Protein AF-A0A178LYP7-F1 (afdb_monomer)

Foldseek 3Di:
DPPDDDDVLVVLLVVQLVLLLVLLVVLVVVQVVCCVPHPHDDPVLVCLSNVLSVVSNVLSVVGRDPCSLVVVLVSLVSQLVSCVVPVVSNVSSVVSNVVSVVSVVVVVVVVVCVVVQNDPVSDDPPD

Nearest PDB structures (foldseek):
  1avo-assembly1_B  TM=3.289E-01  e=2.157E+00  Homo sapiens
  6ye4-assembly1_C  TM=4.365E-01  e=7.914E+00  Serratia marcescens

pLDDT: mean 84.61, std 11.68, range [46.81, 96.56]

Structure (mmCIF, N/CA/C/O backbone):
data_AF-A0A178LYP7-F1
#
_entry.id   AF-A0A178LYP7-F1
#
loop_
_atom_site.group_PDB
_atom_site.id
_atom_site.type_symbol
_atom_site.label_atom_id
_atom_site.label_alt_id
_atom_site.label_comp_id
_atom_site.label_asym_id
_atom_site.label_entity_id
_atom_site.label_seq_id
_atom_site.pdbx_PDB_ins_code
_atom_site.Cartn_x
_atom_site.Cartn_y
_atom_site.Cartn_z
_atom_site.occupancy
_atom_site.B_iso_or_equiv
_atom_site.auth_seq_id
_atom_site.auth_comp_id
_atom_site.auth_asym_id
_atom_site.auth_atom_id
_atom_site.pdbx_PDB_model_num
ATOM 1 N N . MET A 1 1 ? -4.696 3.931 39.347 1.00 49.53 1 MET A N 1
ATOM 2 C CA . MET A 1 1 ? -4.538 4.202 37.902 1.00 49.53 1 MET A CA 1
ATOM 3 C C . MET A 1 1 ? -5.406 3.196 37.166 1.00 49.53 1 MET A C 1
ATOM 5 O O . MET A 1 1 ? -5.053 2.029 37.145 1.00 49.53 1 MET A O 1
ATOM 9 N N . THR A 1 2 ? -6.580 3.587 36.671 1.00 48.34 2 THR A N 1
ATOM 10 C CA . THR A 1 2 ? -7.445 2.681 35.897 1.00 48.34 2 THR A CA 1
ATOM 11 C C . THR A 1 2 ? -6.812 2.486 34.522 1.00 48.34 2 THR A C 1
ATOM 13 O O . THR A 1 2 ? -6.848 3.393 33.689 1.00 48.34 2 THR A O 1
ATOM 16 N N . THR A 1 3 ? -6.157 1.352 34.287 1.00 56.50 3 THR A N 1
ATOM 17 C CA . THR A 1 3 ? -5.575 1.026 32.981 1.00 56.50 3 THR A CA 1
ATOM 18 C C . THR A 1 3 ? -6.706 0.753 31.997 1.00 56.50 3 THR A C 1
ATOM 20 O O . THR A 1 3 ? -7.234 -0.353 31.930 1.00 56.50 3 THR A O 1
ATOM 23 N N . GLN A 1 4 ? -7.122 1.787 31.265 1.00 60.41 4 GLN A N 1
ATOM 24 C CA . GLN A 1 4 ? -8.082 1.677 30.172 1.00 60.41 4 GLN A CA 1
ATOM 25 C C . GLN A 1 4 ? -7.583 0.621 29.176 1.00 60.41 4 GLN A C 1
ATOM 27 O O . GLN A 1 4 ? -6.458 0.722 28.681 1.00 60.41 4 GLN A O 1
ATOM 32 N N . ALA A 1 5 ? -8.400 -0.401 28.907 1.00 66.75 5 ALA A N 1
ATOM 33 C CA . ALA A 1 5 ? -8.054 -1.457 27.961 1.00 66.75 5 AL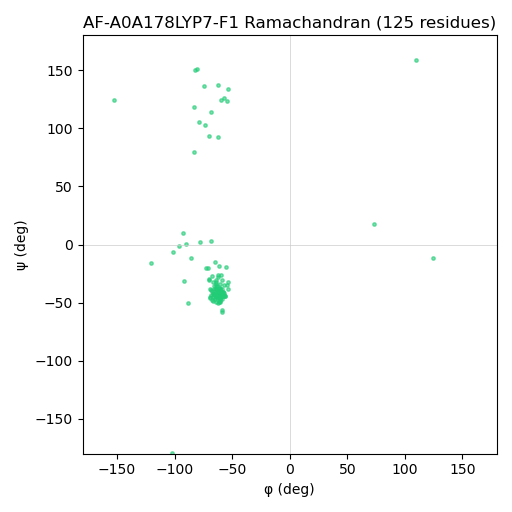A A CA 1
ATOM 34 C C . ALA A 1 5 ? -7.655 -0.840 26.598 1.00 66.75 5 ALA A C 1
ATOM 36 O O . ALA A 1 5 ? -8.350 0.067 26.124 1.00 66.75 5 ALA A O 1
ATOM 37 N N . PRO A 1 6 ? -6.549 -1.282 25.962 1.00 67.75 6 PRO A N 1
ATOM 38 C CA . PRO A 1 6 ? -6.109 -0.734 24.681 1.00 67.75 6 PRO A CA 1
ATOM 39 C C . PRO A 1 6 ? -7.203 -0.848 23.614 1.00 67.75 6 PRO A C 1
ATOM 41 O O . PRO A 1 6 ? -7.697 -1.943 23.354 1.00 67.75 6 PRO A O 1
ATOM 44 N N . ASP A 1 7 ? -7.562 0.269 22.973 1.00 79.69 7 ASP A N 1
ATOM 45 C CA . ASP A 1 7 ? -8.536 0.284 21.877 1.00 79.69 7 ASP A CA 1
ATOM 46 C C . ASP A 1 7 ? -7.962 -0.435 20.634 1.00 79.69 7 ASP A C 1
ATOM 48 O O . ASP A 1 7 ? -7.019 0.077 20.010 1.00 79.69 7 ASP A O 1
ATOM 52 N N . PRO A 1 8 ? -8.528 -1.588 20.220 1.00 78.31 8 PRO A N 1
ATOM 53 C CA . PRO A 1 8 ? -8.043 -2.346 19.070 1.00 78.31 8 PRO A CA 1
ATOM 54 C C . PRO A 1 8 ? -8.060 -1.537 17.769 1.00 78.31 8 PRO A C 1
ATOM 56 O O . PRO A 1 8 ? -7.215 -1.741 16.895 1.00 78.31 8 PRO A O 1
ATOM 59 N N . TRP A 1 9 ? -8.997 -0.597 17.627 1.00 82.50 9 TRP A N 1
ATOM 60 C CA . TRP A 1 9 ? -9.179 0.177 16.400 1.00 82.50 9 TRP A CA 1
ATOM 61 C C . TRP A 1 9 ? -8.039 1.170 16.159 1.00 82.50 9 TRP A C 1
ATOM 63 O O . TRP A 1 9 ? -7.658 1.414 15.008 1.00 82.50 9 TRP A O 1
ATOM 73 N N . LYS A 1 10 ? -7.417 1.671 17.233 1.00 83.88 10 LYS A N 1
ATOM 74 C CA . LYS A 1 10 ? -6.208 2.498 17.154 1.00 83.88 10 LYS A CA 1
ATOM 75 C C . LYS A 1 10 ? -5.016 1.697 16.625 1.00 83.88 10 LYS A C 1
ATOM 77 O O . LYS A 1 10 ? -4.289 2.202 15.768 1.00 83.88 10 LYS A O 1
ATOM 82 N N . SER A 1 11 ? -4.860 0.449 17.071 1.00 85.12 11 SER A N 1
ATOM 83 C CA . SER A 1 11 ? -3.829 -0.468 16.566 1.00 85.12 11 SER A CA 1
ATOM 84 C C . SER A 1 11 ? -4.067 -0.839 15.102 1.00 85.12 11 SER A C 1
ATOM 86 O O . SER A 1 11 ? -3.137 -0.771 14.303 1.00 85.12 11 SER A O 1
ATOM 88 N N . PHE A 1 12 ? -5.314 -1.123 14.704 1.00 88.00 12 PHE A N 1
ATOM 89 C CA . PHE A 1 12 ? -5.663 -1.389 13.300 1.00 88.00 12 PHE A CA 1
ATOM 90 C C . PHE A 1 12 ? -5.300 -0.230 12.369 1.00 88.00 12 PHE A C 1
ATOM 92 O O . PHE A 1 12 ? -4.790 -0.458 11.274 1.00 88.00 12 PHE A O 1
ATOM 99 N N . ARG A 1 13 ? -5.524 1.017 12.798 1.00 89.38 13 ARG A N 1
ATOM 100 C CA . ARG A 1 13 ? -5.110 2.198 12.029 1.00 89.38 13 ARG A CA 1
ATOM 101 C C . ARG A 1 13 ? -3.596 2.238 11.820 1.00 89.38 13 ARG A C 1
ATOM 103 O O . ARG A 1 13 ? -3.154 2.522 10.710 1.00 89.38 13 ARG A O 1
ATOM 110 N N . GLY A 1 14 ? -2.824 1.937 12.866 1.00 90.19 14 GLY A N 1
ATOM 111 C CA . GLY A 1 14 ? -1.365 1.840 12.786 1.00 90.19 14 GLY A CA 1
ATOM 112 C C . GLY A 1 14 ? -0.907 0.759 11.808 1.00 90.19 14 GLY A C 1
ATOM 113 O O . GLY A 1 14 ? -0.059 1.031 10.966 1.00 90.19 14 GLY A O 1
ATOM 114 N N . VAL A 1 15 ? -1.524 -0.427 11.859 1.00 92.25 15 VAL A N 1
ATOM 115 C CA . VAL A 1 15 ? -1.232 -1.533 10.933 1.00 92.25 15 VAL A CA 1
ATOM 116 C C . VAL A 1 15 ? -1.511 -1.129 9.485 1.00 92.25 15 VAL A C 1
ATOM 118 O O . VAL A 1 15 ? -0.631 -1.279 8.650 1.00 92.25 15 VAL A O 1
ATOM 121 N N . MET A 1 16 ? -2.679 -0.548 9.185 1.00 93.50 16 MET A N 1
ATOM 122 C CA . MET A 1 16 ? -3.017 -0.121 7.817 1.00 93.50 16 MET A CA 1
ATOM 123 C C . MET A 1 16 ? -2.037 0.924 7.265 1.00 93.50 16 MET A C 1
ATOM 125 O O . MET A 1 16 ? -1.616 0.824 6.115 1.00 93.50 16 MET A O 1
ATOM 129 N N . ALA A 1 17 ? -1.655 1.915 8.078 1.00 93.44 17 ALA A N 1
ATOM 130 C CA . ALA A 1 17 ? -0.676 2.922 7.671 1.00 93.44 17 ALA A CA 1
ATOM 131 C C . ALA A 1 17 ? 0.718 2.307 7.474 1.00 93.44 17 ALA A C 1
ATOM 133 O O . ALA A 1 17 ? 1.376 2.590 6.477 1.00 93.44 17 ALA A O 1
ATOM 134 N N . GLY A 1 18 ? 1.141 1.425 8.385 1.00 94.31 18 GLY A N 1
ATOM 135 C CA . GLY A 1 18 ? 2.403 0.697 8.278 1.00 94.31 18 GLY A CA 1
ATOM 136 C C . GLY A 1 18 ? 2.476 -0.163 7.017 1.00 94.31 18 GLY A C 1
ATOM 137 O O . GLY A 1 18 ? 3.493 -0.134 6.329 1.00 94.31 18 GLY A O 1
ATOM 138 N N . THR A 1 19 ? 1.390 -0.859 6.664 1.00 95.50 19 THR A N 1
ATOM 139 C CA . THR A 1 19 ? 1.306 -1.643 5.425 1.00 95.50 19 THR A CA 1
ATOM 140 C C . THR A 1 19 ? 1.471 -0.764 4.188 1.00 95.50 19 THR A C 1
ATOM 142 O O . THR A 1 19 ? 2.270 -1.125 3.336 1.00 95.50 19 THR A O 1
ATOM 145 N N . LEU A 1 20 ? 0.816 0.403 4.105 1.00 94.44 20 LEU A N 1
ATO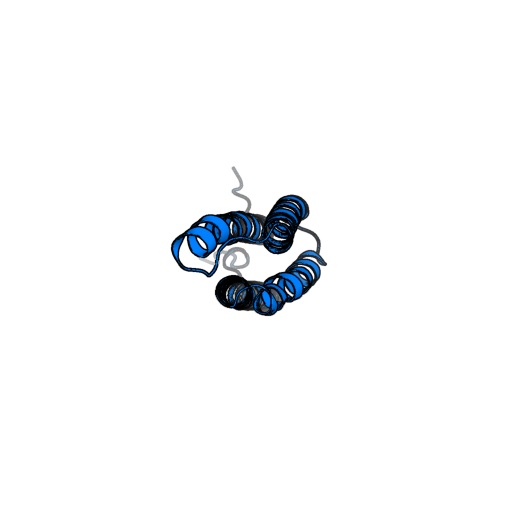M 146 C CA . LEU A 1 20 ? 0.976 1.314 2.958 1.00 94.44 20 LEU A CA 1
ATOM 147 C C . LEU A 1 20 ? 2.395 1.870 2.815 1.00 94.44 20 LEU A C 1
ATOM 149 O O . LEU A 1 20 ? 2.890 2.016 1.701 1.00 94.44 20 LEU A O 1
ATOM 153 N N . ILE A 1 21 ? 3.060 2.191 3.927 1.00 96.25 21 ILE A N 1
ATOM 154 C CA . ILE A 1 21 ? 4.445 2.674 3.885 1.00 96.25 21 ILE A CA 1
ATOM 155 C C . ILE A 1 21 ? 5.397 1.553 3.472 1.00 96.25 21 ILE A C 1
ATOM 157 O O . ILE A 1 21 ? 6.243 1.762 2.605 1.00 96.25 21 ILE A O 1
ATOM 161 N N . LEU A 1 22 ? 5.243 0.359 4.053 1.00 96.56 22 LEU A N 1
ATOM 162 C CA . LEU A 1 22 ? 6.007 -0.818 3.642 1.00 96.56 22 LEU A CA 1
ATOM 163 C C . LEU A 1 22 ? 5.807 -1.097 2.150 1.00 96.56 22 LEU A C 1
ATOM 165 O O . LEU A 1 22 ? 6.766 -1.349 1.430 1.00 96.56 22 LEU A O 1
ATOM 169 N N . GLU A 1 23 ? 4.568 -1.013 1.685 1.00 95.25 23 GLU A N 1
ATOM 170 C CA . GLU A 1 23 ? 4.211 -1.186 0.288 1.00 95.25 23 GLU A CA 1
ATOM 171 C C . GLU A 1 23 ? 4.880 -0.153 -0.615 1.00 95.25 23 GLU A C 1
ATOM 173 O O . GLU A 1 23 ? 5.503 -0.529 -1.604 1.00 95.25 23 GLU A O 1
ATOM 178 N N . ALA A 1 24 ? 4.847 1.128 -0.245 1.00 95.94 24 ALA A N 1
ATOM 179 C CA . ALA A 1 24 ? 5.541 2.180 -0.979 1.00 95.94 24 ALA A CA 1
ATOM 180 C C . ALA A 1 24 ? 7.048 1.901 -1.084 1.00 95.94 24 ALA A C 1
ATOM 182 O O . ALA A 1 24 ? 7.632 2.076 -2.154 1.00 95.94 24 ALA A O 1
ATOM 183 N N . ILE A 1 25 ? 7.672 1.412 -0.006 1.00 95.69 25 ILE A N 1
ATOM 184 C CA . ILE A 1 25 ? 9.083 1.007 -0.016 1.00 95.69 25 ILE A CA 1
ATOM 185 C C . ILE A 1 25 ? 9.297 -0.149 -0.997 1.00 95.69 25 ILE A C 1
ATOM 187 O O . ILE A 1 25 ? 10.170 -0.053 -1.854 1.00 95.69 25 ILE A O 1
ATOM 191 N N . VAL A 1 26 ? 8.500 -1.219 -0.923 1.00 95.06 26 VAL A N 1
ATOM 192 C CA . VAL A 1 26 ? 8.643 -2.382 -1.819 1.00 95.06 26 VAL A CA 1
ATOM 193 C C . VAL A 1 26 ? 8.423 -1.998 -3.286 1.00 95.06 26 VAL A C 1
ATOM 195 O O . VAL A 1 26 ? 9.165 -2.447 -4.158 1.00 95.06 26 VAL A O 1
ATOM 198 N N . VAL A 1 27 ? 7.454 -1.127 -3.566 1.00 93.12 27 VAL A N 1
ATOM 199 C CA . VAL A 1 27 ? 7.187 -0.596 -4.909 1.00 93.12 27 VAL A CA 1
ATOM 200 C C . VAL A 1 27 ? 8.372 0.225 -5.423 1.00 93.12 27 VAL A C 1
ATOM 202 O O . VAL A 1 27 ? 8.794 0.036 -6.561 1.00 93.12 27 VAL A O 1
ATOM 205 N N . LEU A 1 28 ? 8.973 1.084 -4.594 1.00 93.25 28 LEU A N 1
ATOM 206 C CA . LEU A 1 28 ? 10.179 1.832 -4.970 1.00 93.25 28 LEU A CA 1
ATOM 207 C C . LEU A 1 28 ? 11.391 0.917 -5.178 1.00 93.25 28 LEU A C 1
ATOM 209 O O . LEU A 1 28 ? 12.177 1.145 -6.098 1.00 93.25 28 LEU A O 1
ATOM 213 N N . LEU A 1 29 ? 11.518 -0.152 -4.387 1.00 92.56 29 LEU A N 1
ATOM 214 C CA . LEU A 1 29 ? 12.545 -1.180 -4.575 1.00 92.56 29 LEU A CA 1
ATOM 215 C C . LEU A 1 29 ? 12.371 -1.963 -5.887 1.00 92.56 29 LEU A C 1
ATOM 217 O O . LEU A 1 29 ? 13.327 -2.584 -6.347 1.00 92.56 29 LEU A O 1
ATOM 221 N N . ALA A 1 30 ? 11.214 -1.890 -6.552 1.00 87.56 30 ALA A N 1
ATOM 222 C CA . ALA A 1 30 ? 11.056 -2.450 -7.890 1.00 87.56 30 ALA A CA 1
ATOM 223 C C . ALA A 1 30 ? 11.883 -1.694 -8.949 1.00 87.56 30 ALA A C 1
ATOM 225 O O . ALA A 1 30 ? 12.295 -2.305 -9.931 1.00 87.56 30 ALA A O 1
ATOM 226 N N . 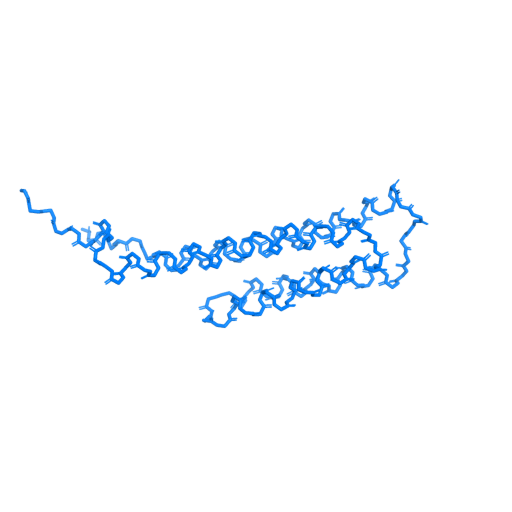LEU A 1 31 ? 12.181 -0.399 -8.757 1.00 86.75 31 LEU A N 1
ATOM 227 C CA . LEU A 1 31 ? 12.983 0.394 -9.702 1.00 86.75 31 LEU A CA 1
ATOM 228 C C . LEU A 1 31 ? 14.387 -0.198 -9.937 1.00 86.75 31 LEU A C 1
ATOM 230 O O . LEU A 1 31 ? 14.705 -0.493 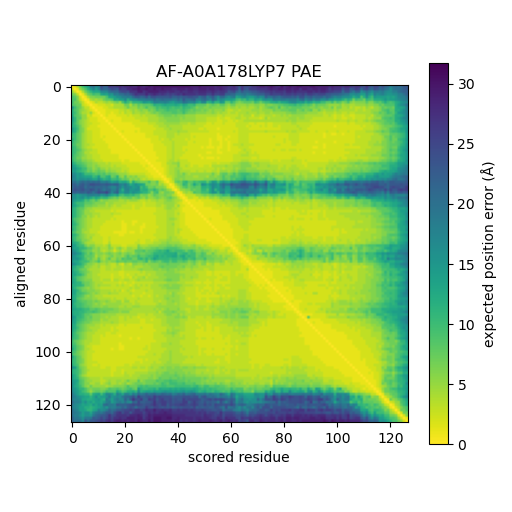-11.092 1.00 86.75 31 LEU A O 1
ATOM 234 N N . PRO A 1 32 ? 15.227 -0.427 -8.904 1.00 86.94 32 PRO A N 1
ATOM 235 C CA . PRO A 1 32 ? 16.536 -1.043 -9.110 1.00 86.94 32 PRO A CA 1
ATOM 236 C C . PRO A 1 32 ? 16.429 -2.477 -9.641 1.00 86.94 32 PRO A C 1
ATOM 238 O O . PRO A 1 32 ? 17.269 -2.882 -10.437 1.00 86.94 32 PRO A O 1
ATOM 241 N N . VAL A 1 33 ? 15.385 -3.231 -9.276 1.00 84.31 33 VAL A N 1
ATOM 242 C CA . VAL A 1 33 ? 15.163 -4.594 -9.793 1.00 84.31 33 VAL A CA 1
ATOM 243 C C . VAL A 1 33 ? 14.884 -4.578 -11.297 1.00 84.31 33 VAL A C 1
ATOM 245 O O . VAL A 1 33 ? 15.484 -5.353 -12.037 1.00 84.31 33 VAL A O 1
ATOM 248 N N . VAL A 1 34 ? 14.025 -3.674 -11.776 1.00 78.81 34 VAL A N 1
ATOM 249 C CA . VAL A 1 34 ? 13.761 -3.504 -13.216 1.00 78.81 34 VAL A CA 1
ATOM 250 C C . VAL A 1 34 ? 15.020 -3.034 -13.946 1.00 78.81 34 VAL A C 1
ATOM 252 O O . VAL A 1 34 ? 15.292 -3.508 -15.046 1.00 78.81 34 VAL A O 1
ATOM 255 N N . GLY A 1 35 ? 15.804 -2.144 -13.332 1.00 77.31 35 GLY A N 1
ATOM 256 C CA . GLY A 1 35 ? 17.071 -1.668 -13.890 1.00 77.31 35 GLY A CA 1
ATOM 257 C C . GLY A 1 35 ? 18.161 -2.743 -13.977 1.00 77.31 35 GLY A C 1
ATOM 258 O O . GLY A 1 35 ? 18.970 -2.700 -14.897 1.00 77.31 35 GLY A O 1
ATOM 259 N N . ALA A 1 36 ? 18.177 -3.705 -13.051 1.00 79.81 36 ALA A N 1
ATOM 260 C CA . ALA A 1 36 ? 19.184 -4.765 -13.002 1.00 79.81 36 ALA A CA 1
ATOM 261 C C . ALA A 1 36 ? 18.793 -6.039 -13.774 1.00 79.81 36 ALA A C 1
ATOM 263 O O . ALA A 1 36 ? 19.675 -6.742 -14.260 1.00 79.81 36 ALA A O 1
ATOM 264 N N . VAL A 1 37 ? 17.497 -6.366 -13.859 1.00 73.44 37 VAL A N 1
ATOM 265 C CA . VAL A 1 37 ? 17.004 -7.672 -14.352 1.00 73.44 37 VAL A CA 1
ATOM 266 C C . VAL A 1 37 ? 16.096 -7.541 -15.587 1.00 73.44 37 VAL A C 1
ATOM 268 O O . VAL A 1 37 ? 15.835 -8.527 -16.271 1.00 73.44 37 VAL A O 1
ATOM 271 N N . GLY A 1 38 ? 15.597 -6.339 -15.885 1.00 67.31 38 GLY A N 1
ATOM 272 C CA . GLY A 1 38 ? 14.650 -6.087 -16.972 1.00 67.31 38 GLY A CA 1
ATOM 273 C C . GLY A 1 38 ? 15.280 -5.477 -18.232 1.00 67.31 38 GLY A C 1
ATOM 274 O O . GLY A 1 38 ? 16.473 -5.187 -18.266 1.00 67.31 38 GLY A O 1
ATOM 275 N N . PRO A 1 39 ? 14.464 -5.203 -19.268 1.00 67.69 39 PRO A N 1
ATOM 276 C CA . PRO A 1 39 ? 14.907 -4.559 -20.512 1.00 67.69 39 PRO A CA 1
ATOM 277 C C . PRO A 1 39 ? 15.322 -3.079 -20.343 1.00 67.69 39 PRO A C 1
ATOM 279 O O . PRO A 1 39 ? 15.645 -2.422 -21.330 1.00 67.69 39 PRO A O 1
ATOM 282 N N . GLY A 1 40 ? 15.309 -2.549 -19.113 1.00 65.44 40 GLY A N 1
ATOM 283 C CA . GLY A 1 40 ? 15.593 -1.154 -18.775 1.00 65.44 40 GLY A CA 1
ATOM 284 C C . GLY A 1 40 ? 14.356 -0.372 -18.311 1.00 65.44 40 GLY A C 1
ATOM 285 O O . GLY A 1 40 ? 13.213 -0.748 -18.569 1.00 65.44 40 GLY A O 1
ATOM 286 N N . LEU A 1 41 ? 14.588 0.732 -17.595 1.00 71.25 41 LEU A N 1
ATOM 287 C CA . LEU A 1 41 ? 13.545 1.643 -17.113 1.00 71.25 41 LEU A CA 1
ATOM 288 C C . LEU A 1 41 ? 13.152 2.631 -18.216 1.00 71.25 41 LEU A C 1
ATOM 290 O O . LEU A 1 41 ? 13.957 3.461 -18.632 1.00 71.25 41 LEU A O 1
ATOM 294 N N . THR A 1 42 ? 11.892 2.602 -18.648 1.00 82.25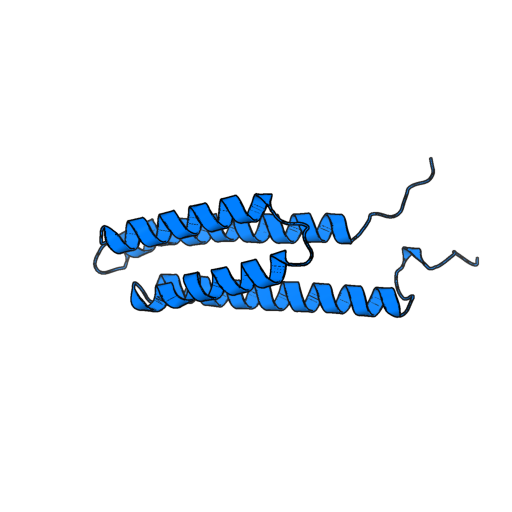 42 THR A N 1
ATOM 295 C CA . THR A 1 42 ? 11.339 3.678 -19.487 1.00 82.25 42 THR A CA 1
ATOM 296 C C . THR A 1 42 ? 10.936 4.871 -18.613 1.00 82.25 42 THR A C 1
ATOM 298 O O . THR A 1 42 ? 10.532 4.698 -17.457 1.00 82.25 42 THR A O 1
ATOM 301 N N . GLY A 1 43 ? 10.983 6.092 -19.160 1.00 84.25 43 GLY A N 1
ATOM 302 C CA . GLY A 1 43 ? 10.539 7.292 -18.435 1.00 84.25 43 GLY A CA 1
ATOM 303 C C . GLY A 1 43 ? 9.086 7.192 -17.951 1.00 84.25 43 GLY A C 1
ATOM 304 O O . GLY A 1 43 ? 8.773 7.615 -16.840 1.00 84.25 43 GLY A O 1
ATOM 305 N N . PHE A 1 44 ? 8.220 6.539 -18.734 1.00 85.62 44 PHE A N 1
ATOM 306 C CA . PHE A 1 44 ? 6.826 6.286 -18.367 1.00 85.62 44 PHE A CA 1
ATOM 307 C C . PHE A 1 44 ? 6.696 5.310 -17.189 1.00 85.62 44 PHE A C 1
ATOM 309 O O . PHE A 1 44 ? 6.004 5.617 -16.221 1.00 85.62 44 PHE A O 1
ATOM 316 N N . SER A 1 45 ? 7.402 4.171 -17.212 1.00 84.12 45 SER A N 1
ATOM 317 C CA . SER A 1 45 ? 7.382 3.216 -16.091 1.00 84.12 45 SER A CA 1
ATOM 318 C C . SER A 1 45 ? 7.948 3.814 -14.803 1.00 84.12 45 SER A C 1
ATOM 320 O O . SER A 1 45 ? 7.438 3.538 -13.721 1.00 84.12 45 SER A O 1
ATOM 322 N N . MET A 1 46 ? 8.966 4.671 -14.910 1.00 88.19 46 MET A N 1
ATOM 323 C CA . MET A 1 46 ? 9.539 5.359 -13.755 1.00 88.19 46 MET A CA 1
ATOM 324 C C . MET A 1 46 ? 8.540 6.353 -13.149 1.00 88.19 46 MET A C 1
ATOM 326 O O . MET A 1 46 ? 8.298 6.319 -11.944 1.00 88.19 46 MET A O 1
ATOM 330 N N . ALA A 1 47 ? 7.913 7.190 -13.983 1.00 91.25 47 ALA A N 1
ATOM 331 C CA . ALA A 1 47 ? 6.882 8.127 -13.541 1.00 91.25 47 ALA A CA 1
ATOM 332 C C . ALA A 1 47 ? 5.683 7.402 -12.912 1.00 91.25 47 ALA A C 1
ATOM 334 O O . ALA A 1 47 ? 5.177 7.838 -11.880 1.00 91.25 47 ALA A O 1
ATOM 335 N N . TYR A 1 48 ? 5.276 6.269 -13.491 1.00 90.56 48 TYR A N 1
ATOM 336 C CA . TYR A 1 48 ? 4.223 5.419 -12.951 1.00 90.56 48 TYR A CA 1
ATOM 337 C C . TYR A 1 48 ? 4.554 4.937 -11.535 1.00 90.56 48 TYR A C 1
ATOM 339 O O . TYR A 1 48 ? 3.823 5.238 -10.597 1.00 90.56 48 TYR A O 1
ATOM 347 N N . VAL A 1 49 ? 5.685 4.249 -11.354 1.00 90.50 49 VAL A N 1
ATOM 348 C CA . VAL A 1 49 ? 6.085 3.680 -10.055 1.00 90.50 49 VAL A CA 1
ATOM 349 C C . VAL A 1 49 ? 6.230 4.763 -8.985 1.00 90.50 49 VAL A C 1
ATOM 351 O O . VAL A 1 49 ? 5.725 4.599 -7.876 1.00 90.50 49 VAL A O 1
ATOM 354 N N . ILE A 1 50 ? 6.863 5.891 -9.321 1.00 93.81 50 ILE A N 1
ATOM 355 C CA . ILE A 1 50 ? 7.013 7.021 -8.394 1.00 93.81 50 ILE A CA 1
ATOM 356 C C . ILE A 1 50 ? 5.646 7.616 -8.041 1.00 93.81 50 ILE A C 1
ATOM 358 O O . ILE A 1 50 ? 5.368 7.847 -6.865 1.00 93.81 50 ILE A O 1
ATOM 362 N N . GLY A 1 51 ? 4.775 7.832 -9.031 1.00 94.75 51 GLY A N 1
A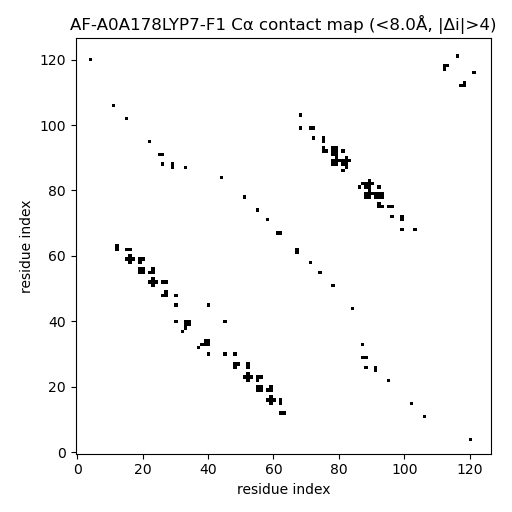TOM 363 C CA . GLY A 1 51 ? 3.433 8.368 -8.811 1.00 94.75 51 GLY A CA 1
ATOM 364 C C . GLY A 1 51 ? 2.603 7.490 -7.875 1.00 94.75 51 GLY A C 1
ATOM 365 O O . GLY A 1 51 ? 1.959 7.997 -6.956 1.00 94.75 51 GLY A O 1
ATOM 366 N N . VAL A 1 52 ? 2.681 6.168 -8.044 1.00 93.75 52 VAL A N 1
ATOM 367 C CA . VAL A 1 52 ? 2.000 5.217 -7.159 1.00 93.75 52 VAL A CA 1
ATOM 368 C C . VAL A 1 52 ? 2.604 5.208 -5.760 1.00 93.75 52 VAL A C 1
ATOM 370 O O . VAL A 1 52 ? 1.860 5.251 -4.784 1.00 93.75 52 VAL A O 1
ATOM 373 N N . ALA A 1 53 ? 3.931 5.219 -5.632 1.00 94.50 53 ALA A N 1
ATOM 374 C CA . ALA A 1 53 ? 4.586 5.287 -4.328 1.00 94.50 53 ALA A CA 1
ATOM 375 C C . ALA A 1 53 ? 4.169 6.543 -3.544 1.00 94.50 53 ALA A C 1
ATOM 377 O O . ALA A 1 53 ? 3.827 6.456 -2.365 1.00 94.50 53 ALA A O 1
ATOM 378 N N . VAL A 1 54 ? 4.119 7.703 -4.206 1.00 96.12 54 VAL A N 1
ATOM 379 C CA . VAL A 1 54 ? 3.634 8.951 -3.598 1.00 96.12 54 VAL A CA 1
ATOM 380 C C . VAL A 1 54 ? 2.171 8.819 -3.175 1.00 96.12 54 VAL A C 1
ATOM 382 O O . VAL A 1 54 ? 1.831 9.178 -2.048 1.00 96.12 54 VAL A O 1
ATOM 385 N N . LEU A 1 55 ? 1.311 8.259 -4.030 1.00 95.12 55 LEU A N 1
ATOM 386 C CA . LEU A 1 55 ? -0.097 8.025 -3.704 1.00 95.12 55 LEU A CA 1
ATOM 387 C C . LEU A 1 55 ? -0.260 7.158 -2.444 1.00 95.12 55 LEU A C 1
ATOM 389 O O . LEU A 1 55 ? -1.053 7.504 -1.568 1.00 95.12 55 LEU A O 1
ATOM 393 N N . LEU A 1 56 ? 0.513 6.075 -2.316 1.00 93.69 56 LEU A N 1
ATOM 394 C CA . LEU A 1 56 ? 0.499 5.194 -1.143 1.00 93.69 56 LEU A CA 1
ATOM 395 C C . LEU A 1 56 ? 0.932 5.927 0.134 1.00 93.69 56 LEU A C 1
ATOM 397 O O . LEU A 1 56 ? 0.274 5.805 1.168 1.00 93.69 56 LEU A O 1
ATOM 401 N N . VAL A 1 57 ? 1.996 6.735 0.062 1.00 94.38 57 VAL A N 1
ATOM 402 C CA . VAL A 1 57 ? 2.477 7.540 1.199 1.00 94.38 57 VAL A CA 1
ATOM 403 C C . VAL A 1 57 ? 1.425 8.560 1.635 1.00 94.38 57 VAL A C 1
ATOM 405 O O . VAL A 1 57 ? 1.146 8.688 2.827 1.00 94.38 57 VAL A O 1
ATOM 408 N N . LEU A 1 58 ? 0.786 9.250 0.687 1.00 93.25 58 LEU A N 1
ATOM 409 C CA . LEU A 1 58 ? -0.301 10.184 0.990 1.00 93.25 58 LEU A CA 1
ATOM 410 C C . LEU A 1 58 ? -1.483 9.459 1.645 1.00 93.25 58 LEU A C 1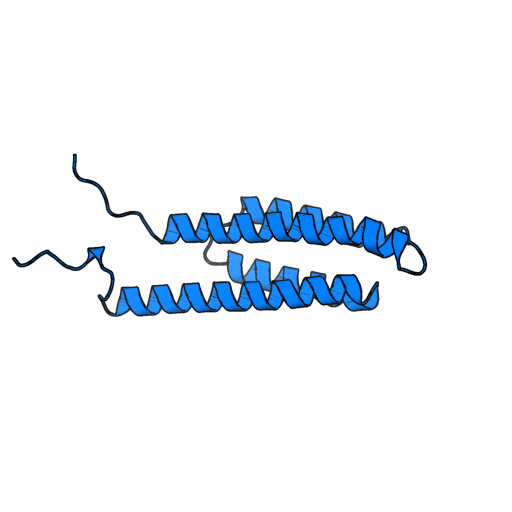
ATOM 412 O O . LEU A 1 58 ? -2.016 9.915 2.658 1.00 93.25 58 LEU A O 1
ATOM 416 N N . MET A 1 59 ? -1.855 8.291 1.119 1.00 91.19 59 MET A N 1
ATOM 417 C CA . MET A 1 59 ? -2.919 7.463 1.682 1.00 91.19 59 MET A CA 1
ATOM 418 C C . MET A 1 59 ? -2.593 6.943 3.085 1.00 91.19 59 MET A C 1
ATOM 420 O O . MET A 1 59 ? -3.512 6.793 3.897 1.00 91.19 59 MET A O 1
ATOM 424 N N . ALA A 1 60 ? -1.319 6.717 3.419 1.00 90.88 60 ALA A N 1
ATOM 425 C CA . ALA A 1 60 ? -0.907 6.305 4.760 1.00 90.88 60 ALA A CA 1
ATOM 426 C C . ALA A 1 60 ? -1.297 7.345 5.827 1.00 90.88 60 ALA A C 1
ATOM 428 O O . ALA A 1 60 ? -1.705 6.977 6.930 1.00 90.88 60 ALA A O 1
ATOM 429 N N . GLY A 1 61 ? -1.274 8.636 5.479 1.00 87.12 61 GLY A N 1
ATOM 430 C CA . GLY A 1 61 ? -1.713 9.724 6.359 1.00 87.12 61 GLY A CA 1
ATOM 431 C C . GLY A 1 61 ? -3.232 9.812 6.554 1.00 87.12 61 GLY A C 1
ATOM 432 O O . GLY A 1 61 ? -3.698 10.381 7.540 1.00 87.12 61 GLY A O 1
ATOM 433 N N . VAL A 1 62 ? -4.023 9.230 5.648 1.00 87.81 62 VAL A N 1
ATOM 434 C CA . VAL A 1 62 ? -5.498 9.318 5.654 1.00 87.81 62 VAL A CA 1
ATOM 435 C C . VAL A 1 62 ? -6.149 8.103 6.340 1.00 87.81 62 VAL A C 1
ATOM 437 O O . VAL A 1 62 ? -7.374 8.046 6.502 1.00 87.81 62 VAL A O 1
ATOM 440 N N . GLN A 1 63 ? -5.345 7.143 6.813 1.00 85.31 63 GLN A N 1
ATOM 441 C CA . GLN A 1 63 ? -5.835 5.934 7.475 1.00 85.31 63 GLN A CA 1
ATOM 442 C C . GLN A 1 63 ? -6.610 6.255 8.761 1.00 85.31 63 GLN A C 1
ATOM 444 O O . GLN A 1 63 ? -6.193 7.071 9.582 1.00 85.31 63 GLN A O 1
ATOM 449 N N . GLY A 1 64 ? -7.740 5.570 8.961 1.00 72.88 64 GLY A N 1
ATOM 450 C CA . GLY A 1 64 ? -8.621 5.750 10.125 1.00 72.88 64 GLY A CA 1
ATOM 451 C C . GLY A 1 64 ? -10.074 6.074 9.775 1.00 72.88 64 GLY A C 1
ATOM 452 O O . GLY A 1 64 ? -10.942 5.984 10.638 1.00 72.88 64 GLY A O 1
ATOM 453 N N . ARG A 1 65 ? -10.367 6.390 8.509 1.00 80.06 65 ARG A N 1
ATOM 454 C CA . ARG A 1 65 ? -11.745 6.476 8.007 1.00 80.06 65 ARG A CA 1
ATOM 455 C C . ARG A 1 65 ? -12.304 5.102 7.639 1.00 80.06 65 ARG A C 1
ATOM 457 O O . ARG A 1 65 ? -11.578 4.224 7.182 1.00 80.06 65 ARG A O 1
ATOM 464 N N . SER A 1 66 ? -13.621 4.941 7.773 1.00 76.81 66 SER A N 1
ATOM 465 C CA . SER A 1 66 ? -14.354 3.720 7.398 1.00 76.81 66 SER A CA 1
ATOM 466 C C . SER A 1 66 ? -14.217 3.354 5.915 1.00 76.81 66 SER A C 1
ATOM 468 O O . SER A 1 66 ? -14.307 2.177 5.575 1.00 76.81 66 SER A O 1
ATOM 470 N N . TRP A 1 67 ? -13.962 4.341 5.047 1.00 83.38 67 TRP A N 1
ATOM 471 C CA . TRP A 1 67 ? -13.766 4.149 3.608 1.00 83.38 67 TRP A CA 1
ATOM 472 C C . TRP A 1 67 ? -12.330 3.787 3.205 1.00 83.38 67 TRP A C 1
ATOM 474 O O . TRP A 1 67 ? -12.118 3.369 2.071 1.00 83.38 67 TRP A O 1
ATOM 484 N N . ALA A 1 68 ? -11.350 3.902 4.110 1.00 86.75 68 ALA A N 1
ATOM 485 C CA . ALA A 1 68 ? -9.932 3.755 3.770 1.00 86.75 68 ALA A CA 1
ATOM 486 C C . ALA A 1 68 ? -9.606 2.384 3.154 1.00 86.75 68 ALA A C 1
ATOM 488 O O . ALA A 1 68 ? -8.876 2.316 2.176 1.00 86.75 68 ALA A O 1
ATOM 489 N N . ILE A 1 69 ? -10.224 1.302 3.644 1.00 85.25 69 ILE A N 1
ATOM 490 C CA . ILE A 1 69 ? -10.048 -0.047 3.074 1.00 85.25 69 ILE A CA 1
ATOM 491 C C . ILE A 1 69 ? -10.486 -0.122 1.609 1.00 85.25 69 ILE A C 1
ATOM 493 O O . ILE A 1 69 ? -9.802 -0.748 0.805 1.00 85.25 69 ILE A O 1
ATOM 497 N N . TRP A 1 70 ? -11.601 0.518 1.254 1.00 88.56 70 TRP A N 1
ATOM 498 C CA . TRP A 1 70 ? -12.091 0.518 -0.125 1.00 88.56 70 TRP A CA 1
ATOM 499 C C . TRP A 1 70 ? -11.173 1.323 -1.040 1.00 88.56 70 TRP A C 1
ATOM 501 O O . TRP A 1 70 ? -10.903 0.898 -2.158 1.00 88.56 70 TRP A O 1
ATOM 511 N N . ALA A 1 71 ? -10.640 2.443 -0.548 1.00 90.38 71 ALA A N 1
ATOM 512 C CA . ALA A 1 71 ? -9.638 3.205 -1.282 1.00 90.38 71 ALA A CA 1
ATOM 513 C C . ALA A 1 71 ? -8.334 2.421 -1.462 1.00 90.38 71 ALA A C 1
ATOM 515 O O . ALA A 1 71 ? -7.802 2.401 -2.567 1.00 90.38 71 ALA A O 1
ATOM 516 N N . ASN A 1 72 ? -7.855 1.730 -0.422 1.00 91.06 72 ASN A N 1
ATOM 517 C CA . ASN A 1 72 ? -6.653 0.900 -0.504 1.00 91.06 72 ASN A CA 1
ATOM 518 C C . ASN A 1 72 ? -6.845 -0.219 -1.541 1.00 91.06 72 ASN A C 1
ATOM 520 O O . ASN A 1 72 ? -6.010 -0.370 -2.422 1.00 91.06 72 ASN A O 1
ATOM 524 N N . LEU A 1 73 ? -7.989 -0.918 -1.527 1.00 90.25 73 LEU A N 1
ATOM 525 C CA . LEU A 1 73 ? -8.330 -1.913 -2.554 1.00 90.25 73 LEU A CA 1
ATOM 526 C C . LEU A 1 73 ? -8.412 -1.311 -3.968 1.00 90.25 73 LEU A C 1
ATOM 528 O O . LEU A 1 73 ? -7.984 -1.951 -4.925 1.00 90.25 73 LEU A O 1
ATOM 532 N N . GLY A 1 74 ? -8.925 -0.086 -4.112 1.00 91.69 74 GLY A N 1
ATOM 533 C CA . GLY A 1 74 ? -8.953 0.628 -5.392 1.00 91.69 74 GLY A CA 1
ATOM 534 C C . GLY A 1 74 ? -7.555 0.962 -5.920 1.00 91.69 74 GLY A C 1
ATOM 535 O O . GLY A 1 74 ? -7.251 0.684 -7.079 1.00 91.69 74 GLY A O 1
ATOM 536 N N . VAL A 1 75 ? -6.675 1.492 -5.065 1.00 91.75 75 VAL A N 1
ATOM 537 C CA . VAL A 1 75 ? -5.260 1.744 -5.407 1.00 91.75 75 VAL A CA 1
ATOM 538 C C . VAL A 1 75 ? -4.526 0.446 -5.741 1.00 91.75 75 VAL A C 1
ATOM 540 O O . VAL A 1 75 ? -3.642 0.425 -6.595 1.00 91.75 75 VAL A O 1
ATOM 543 N N . GLN A 1 76 ? -4.968 -0.665 -5.171 1.00 92.69 76 GLN A N 1
ATOM 544 C CA . GLN A 1 76 ? -4.428 -1.980 -5.462 1.00 92.69 76 GLN A CA 1
ATOM 545 C C . GLN A 1 76 ? -4.666 -2.461 -6.879 1.00 92.69 76 GLN A C 1
ATOM 547 O O . GLN A 1 76 ? -3.777 -3.058 -7.483 1.00 92.69 76 GLN A O 1
ATOM 552 N N . VAL A 1 77 ? -5.836 -2.164 -7.437 1.00 92.31 77 VAL A N 1
ATOM 553 C CA . VAL A 1 77 ? -6.113 -2.443 -8.849 1.00 92.31 77 VAL A CA 1
ATOM 554 C C . VAL A 1 77 ? -5.134 -1.679 -9.734 1.00 92.31 77 VAL A C 1
ATOM 556 O O . VAL A 1 77 ? -4.633 -2.232 -10.711 1.00 92.31 77 VAL A O 1
ATOM 559 N N . LEU A 1 78 ? -4.803 -0.441 -9.357 1.00 91.06 78 LEU A N 1
ATOM 560 C CA . LEU A 1 78 ? -3.801 0.352 -10.055 1.00 91.06 78 LEU A CA 1
ATOM 561 C C . LEU A 1 78 ? -2.421 -0.316 -9.949 1.00 91.06 78 LEU A C 1
ATOM 563 O O . LEU A 1 78 ? -1.795 -0.578 -10.967 1.00 91.06 78 LEU A O 1
ATOM 567 N N . LEU A 1 79 ? -1.960 -0.723 -8.766 1.00 89.06 79 LEU A N 1
ATOM 568 C CA . LEU A 1 79 ? -0.691 -1.458 -8.653 1.00 89.06 79 LEU A CA 1
ATOM 569 C C . LEU A 1 79 ? -0.646 -2.745 -9.488 1.00 89.06 79 LEU A C 1
ATOM 571 O O . LEU A 1 79 ? 0.344 -2.993 -10.176 1.00 89.06 79 LEU A O 1
ATOM 575 N N . VAL A 1 80 ? -1.724 -3.532 -9.482 1.00 91.56 80 VAL A N 1
ATOM 576 C CA . VAL A 1 80 ? -1.841 -4.751 -10.296 1.00 91.56 80 VAL A CA 1
ATOM 577 C C . VAL A 1 80 ? -1.827 -4.426 -11.791 1.00 91.56 80 VAL A C 1
ATOM 579 O O . VAL A 1 80 ? -1.194 -5.149 -12.555 1.00 91.56 80 VAL A O 1
ATOM 582 N N . ALA A 1 81 ? -2.419 -3.309 -12.223 1.00 91.19 81 ALA A N 1
ATOM 583 C CA . ALA A 1 81 ? -2.312 -2.834 -13.605 1.00 91.19 81 ALA A CA 1
ATOM 584 C C . ALA A 1 81 ? -0.857 -2.526 -14.018 1.00 91.19 81 ALA A C 1
ATOM 586 O O . ALA A 1 81 ? -0.530 -2.563 -15.204 1.00 91.19 81 ALA A O 1
ATOM 587 N N . GLY A 1 82 ? 0.051 -2.342 -13.050 1.00 87.31 82 GLY A N 1
ATOM 588 C CA . GLY A 1 82 ? 1.496 -2.313 -13.279 1.00 87.31 82 GLY A CA 1
ATOM 589 C C . GLY A 1 82 ? 2.043 -3.560 -13.988 1.00 87.31 82 GLY A C 1
ATOM 590 O O . GLY A 1 82 ? 3.100 -3.481 -14.613 1.00 87.31 82 GLY A O 1
ATOM 591 N N . TRP A 1 83 ? 1.307 -4.679 -13.976 1.00 90.44 83 TRP A N 1
ATOM 592 C CA . TRP A 1 83 ? 1.616 -5.897 -14.733 1.00 90.44 83 TRP A CA 1
ATOM 593 C C . TRP A 1 83 ? 1.821 -5.635 -16.227 1.00 90.44 83 TRP A C 1
ATOM 595 O O . TRP A 1 83 ? 2.711 -6.223 -16.837 1.00 90.44 83 TRP A O 1
ATOM 605 N N . PHE A 1 84 ? 1.029 -4.729 -16.810 1.00 87.12 84 PHE A N 1
ATOM 606 C CA . PHE A 1 84 ? 1.119 -4.387 -18.231 1.00 87.12 84 PHE A CA 1
ATOM 607 C C . PHE A 1 84 ? 2.388 -3.598 -18.580 1.00 87.12 84 PHE A C 1
ATOM 609 O O . PHE A 1 84 ? 2.786 -3.583 -19.741 1.00 87.12 84 PHE A O 1
ATOM 616 N N . LEU A 1 85 ? 3.030 -2.959 -17.594 1.00 84.56 85 LEU A N 1
ATOM 617 C CA . LEU A 1 85 ? 4.322 -2.293 -17.774 1.00 84.56 85 LEU A CA 1
ATOM 618 C C . LEU A 1 85 ? 5.479 -3.262 -17.534 1.00 84.56 85 LEU A C 1
ATOM 620 O O . LEU A 1 85 ? 6.409 -3.343 -18.332 1.00 84.56 85 LEU A O 1
ATOM 624 N N . TYR A 1 86 ? 5.432 -3.974 -16.409 1.00 83.31 86 TYR A N 1
ATOM 625 C CA . TYR A 1 86 ? 6.423 -4.973 -16.046 1.00 83.31 86 TYR A CA 1
ATOM 626 C C . TYR A 1 86 ? 5.775 -6.031 -15.145 1.00 83.31 86 TYR A C 1
ATOM 628 O O . TYR A 1 86 ? 5.272 -5.681 -14.068 1.00 83.31 86 TYR A O 1
ATOM 636 N N . PRO A 1 87 ? 5.833 -7.326 -15.506 1.00 86.94 87 PRO A N 1
ATOM 637 C CA . PRO A 1 87 ? 5.200 -8.387 -14.723 1.00 86.94 87 PRO A CA 1
ATOM 638 C C . PRO A 1 87 ? 5.623 -8.402 -13.247 1.00 86.94 87 PRO A C 1
ATOM 640 O O . PRO A 1 87 ? 4.799 -8.651 -12.371 1.00 86.94 87 PRO A O 1
ATOM 643 N N . GLY A 1 88 ? 6.879 -8.053 -12.938 1.00 85.94 88 GLY A N 1
ATOM 644 C CA . GLY A 1 88 ? 7.356 -7.972 -11.553 1.00 85.94 88 GLY A CA 1
ATOM 645 C C . GLY A 1 88 ? 6.666 -6.889 -10.711 1.00 85.94 88 GLY A C 1
ATOM 646 O O . GLY A 1 88 ? 6.419 -7.113 -9.530 1.00 85.94 88 GLY A O 1
ATOM 647 N N . ILE A 1 89 ? 6.289 -5.749 -11.306 1.00 87.06 89 ILE A N 1
ATOM 648 C CA . ILE A 1 89 ? 5.540 -4.691 -10.603 1.00 87.06 89 ILE A CA 1
ATOM 649 C C . ILE A 1 89 ? 4.126 -5.191 -10.308 1.00 87.06 89 ILE A C 1
ATOM 651 O O . ILE A 1 89 ? 3.643 -5.079 -9.182 1.00 87.06 89 ILE A O 1
ATOM 655 N N . GLY A 1 90 ? 3.481 -5.802 -11.305 1.00 89.88 90 GLY A N 1
ATOM 656 C CA . GLY A 1 90 ? 2.153 -6.381 -11.130 1.00 89.88 90 GLY A CA 1
ATOM 657 C C . GLY A 1 90 ? 2.124 -7.503 -10.089 1.00 89.88 90 GLY A C 1
ATOM 658 O O . GLY A 1 90 ? 1.176 -7.585 -9.313 1.00 89.88 90 GLY A O 1
ATOM 659 N N . PHE A 1 91 ? 3.174 -8.328 -10.018 1.00 91.38 91 PHE A N 1
ATOM 660 C CA . PHE A 1 91 ? 3.311 -9.367 -8.995 1.00 91.38 91 PHE A CA 1
ATOM 661 C C . PHE A 1 91 ? 3.359 -8.779 -7.579 1.00 91.38 91 PHE A C 1
ATOM 663 O O . PHE A 1 91 ? 2.651 -9.262 -6.696 1.00 91.38 91 PHE A O 1
ATOM 670 N N . ILE A 1 92 ? 4.135 -7.709 -7.366 1.00 91.56 92 ILE A N 1
ATOM 671 C CA . ILE A 1 92 ? 4.160 -6.981 -6.086 1.00 91.56 92 ILE A CA 1
ATOM 672 C C . ILE A 1 92 ? 2.758 -6.461 -5.748 1.00 91.56 92 ILE A C 1
ATOM 674 O O . ILE A 1 92 ? 2.279 -6.673 -4.634 1.00 91.56 92 ILE A O 1
ATOM 678 N N . GLY A 1 93 ? 2.074 -5.846 -6.717 1.00 92.62 93 GLY A N 1
ATOM 679 C CA . GLY A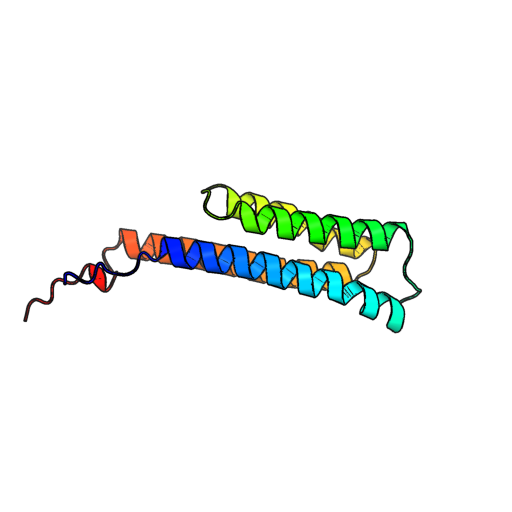 1 93 ? 0.699 -5.376 -6.540 1.00 92.62 93 GLY A CA 1
ATOM 680 C C . GLY A 1 93 ? -0.263 -6.492 -6.128 1.00 92.62 93 GLY A C 1
ATOM 681 O O . GLY A 1 93 ? -1.075 -6.308 -5.221 1.00 92.62 93 GLY A O 1
ATOM 682 N N . LEU A 1 94 ? -0.135 -7.673 -6.737 1.00 95.50 94 LEU A N 1
ATOM 683 C CA . LEU A 1 94 ? -0.955 -8.846 -6.431 1.00 95.50 94 LEU A CA 1
ATOM 684 C C . LEU A 1 94 ? -0.670 -9.402 -5.026 1.00 95.50 94 LEU A C 1
ATOM 686 O O . LEU A 1 94 ? -1.596 -9.768 -4.300 1.00 95.50 94 LEU A O 1
ATOM 690 N N . LEU A 1 95 ? 0.601 -9.423 -4.619 1.00 95.75 95 LEU A N 1
ATOM 691 C CA . LEU A 1 95 ? 1.016 -9.829 -3.277 1.00 95.75 95 LEU A CA 1
ATOM 692 C C . LEU A 1 95 ? 0.402 -8.905 -2.224 1.00 95.75 95 LEU A C 1
ATOM 694 O O . LEU A 1 95 ? -0.225 -9.379 -1.275 1.00 95.75 95 LEU A O 1
ATOM 698 N N . PHE A 1 96 ? 0.514 -7.590 -2.402 1.00 94.44 96 PHE A N 1
ATOM 699 C CA . PHE A 1 96 ? -0.092 -6.652 -1.462 1.00 94.44 96 PHE A CA 1
ATOM 700 C C . PHE A 1 96 ? -1.620 -6.647 -1.531 1.00 94.44 96 PHE A C 1
ATOM 702 O O . PHE A 1 96 ? -2.259 -6.474 -0.497 1.00 94.44 96 PHE A O 1
ATOM 709 N N . LEU A 1 97 ? -2.232 -6.924 -2.689 1.00 95.50 97 LEU A N 1
ATOM 710 C CA . LEU A 1 97 ? -3.678 -7.151 -2.773 1.00 95.50 97 LEU A CA 1
ATOM 711 C C . LEU A 1 97 ? -4.115 -8.283 -1.844 1.00 95.50 97 LEU A C 1
ATOM 713 O O . LEU A 1 97 ? -5.081 -8.125 -1.099 1.00 95.50 97 LEU A O 1
ATOM 717 N N . LEU A 1 98 ? -3.376 -9.393 -1.825 1.00 96.50 98 LEU A N 1
ATOM 718 C CA . LEU A 1 98 ? -3.648 -10.497 -0.910 1.00 96.50 98 LEU A CA 1
ATOM 719 C C . LEU A 1 98 ? -3.504 -10.072 0.561 1.00 96.50 98 LEU A C 1
ATOM 721 O O . LEU A 1 98 ? -4.357 -10.409 1.384 1.00 96.50 98 LEU A O 1
ATOM 725 N N . VAL A 1 99 ? -2.472 -9.289 0.890 1.00 95.81 99 VAL A N 1
ATOM 726 C CA . VAL A 1 99 ? -2.287 -8.721 2.238 1.00 95.81 99 VAL A CA 1
ATOM 727 C C . VAL A 1 99 ? -3.462 -7.816 2.620 1.00 95.81 99 VAL A C 1
ATOM 729 O O . VAL A 1 99 ? -3.988 -7.924 3.728 1.00 95.81 99 VAL A O 1
ATOM 732 N N . TRP A 1 100 ? -3.938 -6.968 1.710 1.00 95.06 100 TRP A N 1
ATOM 733 C CA . TRP A 1 100 ? -5.096 -6.104 1.939 1.00 95.06 100 TRP A CA 1
ATOM 734 C C . TRP A 1 100 ? -6.384 -6.892 2.155 1.00 95.06 100 TRP A C 1
ATOM 736 O O . TRP A 1 100 ? -7.152 -6.569 3.065 1.00 95.06 100 TRP A O 1
ATOM 746 N N . LEU A 1 101 ? -6.607 -7.953 1.377 1.00 94.81 101 LEU A N 1
ATOM 747 C CA . LEU A 1 101 ? -7.734 -8.863 1.577 1.00 94.81 101 LEU A CA 1
ATOM 748 C C . LEU A 1 101 ? -7.658 -9.550 2.946 1.00 94.81 101 LEU A C 1
ATOM 750 O O . LEU A 1 101 ? -8.672 -9.634 3.642 1.00 94.81 101 LEU A O 1
ATOM 754 N N . LEU A 1 102 ? -6.464 -9.967 3.380 1.00 94.62 102 LEU A N 1
ATOM 755 C CA . LEU A 1 102 ? -6.247 -10.515 4.719 1.00 94.62 102 LEU A CA 1
ATOM 756 C C . LEU A 1 102 ? -6.557 -9.481 5.811 1.00 94.62 102 LEU A C 1
ATOM 758 O O . LEU A 1 102 ? -7.278 -9.792 6.757 1.00 94.62 102 LEU A O 1
ATOM 762 N N . ILE A 1 103 ? -6.073 -8.243 5.684 1.00 92.50 103 ILE A N 1
ATOM 763 C CA . ILE A 1 103 ? -6.358 -7.162 6.643 1.00 92.50 103 ILE A CA 1
ATOM 764 C C . ILE A 1 103 ? -7.865 -6.880 6.706 1.00 92.50 103 ILE A C 1
ATOM 766 O O . ILE A 1 103 ? -8.427 -6.750 7.798 1.00 92.50 103 ILE A O 1
ATOM 770 N N . ALA A 1 104 ? -8.544 -6.826 5.557 1.00 91.56 104 ALA A N 1
ATOM 771 C CA . ALA A 1 104 ? -9.989 -6.639 5.484 1.00 91.56 104 ALA A CA 1
ATOM 772 C C . ALA A 1 104 ? -10.745 -7.792 6.164 1.00 91.56 104 ALA A C 1
ATOM 774 O O . ALA A 1 104 ? -11.673 -7.549 6.945 1.00 91.56 104 ALA A O 1
ATOM 775 N N . TYR A 1 105 ? -10.309 -9.035 5.938 1.00 93.12 105 TYR A N 1
ATOM 776 C CA . TYR A 1 105 ? -10.846 -10.215 6.610 1.00 93.12 105 TYR A CA 1
ATOM 777 C C . TYR A 1 105 ? -10.656 -10.144 8.130 1.00 93.12 105 TYR A C 1
ATOM 779 O O . TYR A 1 105 ? -11.626 -10.317 8.870 1.00 93.12 105 TYR A O 1
ATOM 787 N N . LEU A 1 106 ? -9.446 -9.829 8.606 1.00 91.44 106 LEU A N 1
ATOM 788 C CA . LEU A 1 106 ? -9.140 -9.700 10.033 1.00 91.44 106 LEU A CA 1
ATOM 789 C C . LEU A 1 106 ? -9.975 -8.603 10.691 1.00 91.44 106 LEU A C 1
ATOM 791 O O . LEU A 1 106 ? -10.506 -8.801 11.782 1.00 91.44 106 LEU A O 1
ATOM 795 N N . ARG A 1 107 ? -10.158 -7.464 10.017 1.00 88.69 107 ARG A N 1
ATOM 796 C CA . ARG A 1 107 ? -11.015 -6.383 10.508 1.00 88.69 107 ARG A CA 1
ATOM 797 C C . ARG A 1 107 ? -12.466 -6.839 10.657 1.00 88.69 107 ARG A C 1
ATOM 799 O O . ARG A 1 107 ? -13.103 -6.549 11.671 1.00 88.69 107 ARG A O 1
ATOM 806 N N . ALA A 1 108 ? -12.989 -7.552 9.660 1.00 88.25 108 ALA A N 1
ATOM 807 C CA . ALA A 1 108 ? -14.336 -8.107 9.709 1.00 88.25 108 ALA A CA 1
ATOM 808 C C . ALA A 1 108 ? -14.467 -9.161 10.819 1.00 88.25 108 ALA A C 1
ATOM 810 O O . ALA A 1 108 ? -15.476 -9.191 11.518 1.00 88.25 108 ALA A O 1
ATOM 811 N N . GLU A 1 109 ? -13.439 -9.983 11.024 1.00 90.19 109 GLU A N 1
ATOM 812 C CA . GLU A 1 109 ? -13.407 -11.002 12.071 1.00 90.19 109 GLU A CA 1
ATOM 813 C C . GLU A 1 109 ? -13.373 -10.401 13.475 1.00 90.19 109 GLU A C 1
ATOM 815 O O . GLU A 1 109 ? -14.152 -10.804 14.337 1.00 90.19 109 GLU A O 1
ATOM 820 N N . VAL A 1 110 ? -12.544 -9.383 13.703 1.00 85.94 110 VAL A N 1
ATOM 821 C CA . VAL A 1 110 ? -12.522 -8.659 14.978 1.00 85.94 110 VAL A CA 1
ATOM 822 C C . VAL A 1 110 ? -13.884 -8.030 15.246 1.00 85.94 110 VAL A C 1
ATOM 824 O O . VAL A 1 110 ? -14.438 -8.240 16.321 1.00 85.94 110 VAL A O 1
ATOM 827 N N . LEU A 1 111 ? -14.490 -7.366 14.258 1.00 85.31 111 LEU A N 1
ATOM 828 C CA . LEU A 1 111 ? -15.829 -6.793 14.408 1.00 85.31 111 LEU A CA 1
ATOM 829 C C . LEU A 1 111 ? -16.892 -7.859 14.730 1.00 85.31 111 LEU A C 1
ATOM 831 O O . LEU A 1 111 ? -17.766 -7.624 15.565 1.00 85.31 111 LEU A O 1
ATOM 835 N N . ARG A 1 112 ? -16.815 -9.043 14.105 1.00 86.31 112 ARG A N 1
ATOM 836 C CA . ARG A 1 112 ? -17.692 -10.184 14.420 1.00 86.31 112 ARG A CA 1
ATOM 837 C C . ARG A 1 112 ? -17.522 -10.645 15.868 1.00 86.31 112 ARG A C 1
ATOM 839 O O . ARG A 1 112 ? -18.527 -10.898 16.527 1.00 86.31 112 ARG A O 1
ATOM 846 N N . ARG A 1 113 ? -16.289 -10.717 16.380 1.00 81.50 113 ARG A N 1
ATOM 847 C CA . ARG A 1 113 ? -16.000 -11.108 17.774 1.00 81.50 113 ARG A CA 1
ATOM 848 C C . ARG A 1 113 ? -16.463 -10.065 18.786 1.00 81.50 113 ARG A C 1
ATOM 850 O O . ARG A 1 113 ? -17.039 -10.446 19.800 1.00 81.50 113 ARG A O 1
ATOM 857 N N . GLN A 1 114 ? -16.298 -8.774 18.482 1.00 81.25 114 GLN A N 1
ATOM 858 C CA . GLN A 1 114 ? -16.819 -7.685 19.318 1.00 81.25 114 GLN A CA 1
ATOM 859 C C . GLN A 1 114 ? -18.345 -7.762 19.460 1.00 81.25 114 GLN A C 1
ATOM 861 O O . GLN A 1 114 ? -18.863 -7.679 20.569 1.00 81.25 114 GLN A O 1
ATOM 866 N N . LYS A 1 115 ? -19.066 -7.998 18.352 1.00 81.62 115 LYS A N 1
ATOM 867 C CA . LYS A 1 115 ? -20.533 -8.156 18.360 1.00 81.62 115 LYS A CA 1
ATOM 868 C C . LYS A 1 115 ? -21.019 -9.358 19.175 1.00 81.62 115 LYS A C 1
ATOM 870 O O . LYS A 1 115 ? -22.153 -9.349 19.630 1.00 81.62 115 LYS A O 1
ATOM 875 N N . ARG A 1 116 ? -20.186 -10.391 19.330 1.00 81.62 116 ARG A N 1
ATOM 876 C CA . ARG A 1 116 ? -20.504 -11.611 20.089 1.00 81.62 116 ARG A CA 1
ATOM 877 C C . ARG A 1 116 ? -20.126 -11.532 21.574 1.00 81.62 116 ARG A C 1
ATOM 879 O O . ARG A 1 116 ? -20.326 -12.515 22.272 1.00 81.62 116 ARG A O 1
ATOM 886 N N . GLY A 1 117 ? -19.569 -10.415 22.051 1.00 71.88 117 GLY A N 1
ATOM 887 C CA . GLY A 1 117 ? -19.193 -10.264 23.463 1.00 71.88 117 GLY A CA 1
ATOM 888 C C . GLY A 1 117 ? -17.945 -11.056 23.884 1.00 71.88 117 GLY A C 1
ATOM 889 O O . GLY A 1 117 ? -17.745 -11.303 25.066 1.00 71.88 117 GLY A O 1
ATOM 890 N N . LEU A 1 118 ? -17.118 -11.508 22.932 1.00 66.50 118 LEU A N 1
ATOM 891 C CA . LEU A 1 118 ? -15.992 -12.420 23.194 1.00 66.50 118 LEU A CA 1
ATOM 892 C C . LEU A 1 118 ? -14.654 -11.701 23.455 1.00 66.50 118 LEU A C 1
ATOM 894 O O . LEU A 1 118 ? -13.603 -12.347 23.435 1.00 66.50 118 LEU A O 1
ATOM 898 N N . LEU A 1 119 ? -14.641 -10.374 23.630 1.00 65.88 119 LEU A N 1
ATOM 899 C CA . LEU A 1 119 ? -13.387 -9.659 23.873 1.00 65.88 119 LEU A CA 1
ATOM 900 C C . LEU A 1 119 ? -12.888 -9.912 25.304 1.00 65.88 119 LEU A C 1
ATOM 902 O O . LEU A 1 119 ? -13.673 -9.787 26.239 1.00 65.88 119 LEU A O 1
ATOM 906 N N . PRO A 1 120 ? -11.582 -10.165 25.512 1.00 63.06 120 PRO A N 1
ATOM 907 C CA . PRO A 1 120 ? -11.015 -10.335 26.851 1.00 63.06 120 PRO A CA 1
ATOM 908 C C . PRO A 1 120 ? -11.319 -9.179 27.819 1.00 63.06 120 PRO A C 1
ATOM 910 O O . PRO A 1 120 ? -11.532 -9.432 28.991 1.00 63.06 120 PRO A O 1
ATOM 913 N N . GLY A 1 121 ? -11.428 -7.933 27.332 1.00 62.16 121 GLY A N 1
ATOM 914 C CA . GLY A 1 121 ? -11.803 -6.765 28.150 1.00 62.16 121 GLY A CA 1
ATOM 915 C C . GLY A 1 121 ? -13.300 -6.628 28.471 1.00 62.16 121 GLY A C 1
ATOM 916 O O . GLY A 1 121 ? -13.693 -5.630 29.061 1.00 62.16 121 GLY A O 1
ATOM 917 N N . GLN A 1 122 ? -14.137 -7.576 28.035 1.00 61.09 122 GLN A N 1
ATOM 918 C CA . GLN A 1 122 ? -15.556 -7.687 28.405 1.00 61.09 122 GLN A CA 1
ATOM 919 C C . GLN A 1 122 ? -15.797 -8.759 29.475 1.00 61.09 122 GLN A C 1
ATOM 921 O O . GLN A 1 122 ? -16.919 -8.878 29.957 1.00 61.09 122 GLN A O 1
ATOM 926 N N . ARG A 1 123 ? -14.771 -9.541 29.838 1.00 61.09 123 ARG A N 1
ATOM 927 C CA . ARG A 1 123 ? -14.832 -10.415 31.007 1.00 61.09 123 ARG A CA 1
ATOM 928 C C . ARG A 1 123 ? -14.605 -9.528 32.224 1.00 61.09 123 ARG A C 1
ATOM 930 O O . ARG A 1 123 ? -13.497 -9.047 32.429 1.00 61.09 123 ARG A O 1
ATOM 937 N N . THR A 1 124 ? -15.663 -9.238 32.969 1.00 59.75 124 THR A N 1
ATOM 938 C CA . THR A 1 124 ? -15.500 -8.980 34.398 1.00 59.75 124 THR A CA 1
ATOM 939 C C . THR A 1 124 ? -14.889 -10.245 34.981 1.00 59.75 124 THR A C 1
ATOM 941 O O . THR A 1 124 ? -15.405 -11.335 34.733 1.00 59.75 124 THR A O 1
ATOM 944 N N . ASP A 1 125 ? -13.746 -10.108 35.645 1.00 59.56 125 ASP A N 1
ATOM 945 C CA . ASP A 1 125 ? -13.186 -11.172 36.467 1.00 59.56 125 ASP A CA 1
ATOM 946 C C . ASP A 1 125 ? -14.209 -11.442 37.587 1.00 59.56 125 ASP A C 1
ATOM 948 O O . ASP A 1 125 ? -14.248 -10.725 38.583 1.00 59.56 125 ASP A O 1
ATOM 952 N N . ASP A 1 126 ? -15.121 -12.389 37.361 1.00 56.97 126 ASP A N 1
ATOM 953 C CA . ASP A 1 126 ? -15.923 -13.005 38.416 1.00 56.97 126 ASP A CA 1
ATOM 954 C C . ASP A 1 126 ? -15.056 -14.119 39.022 1.00 56.97 126 ASP A C 1
ATOM 956 O O . ASP A 1 126 ? -15.202 -15.275 38.636 1.00 56.97 126 ASP A O 1
ATOM 960 N N . ASP A 1 127 ? -14.118 -13.742 39.897 1.00 46.81 127 ASP A N 1
ATOM 961 C CA . ASP A 1 127 ? -13.452 -14.594 40.899 1.00 46.81 127 ASP A CA 1
ATOM 962 C C . ASP A 1 127 ? -13.028 -13.740 42.112 1.00 46.81 127 ASP A C 1
ATOM 964 O O . ASP A 1 127 ? -12.315 -12.723 41.920 1.00 46.81 127 ASP A O 1
#

Solvent-accessible surface area (backbone atoms only — not comparable to full-atom values): 7107 Å² total; per-residue (Å²): 132,86,80,74,75,82,62,66,68,63,52,52,30,52,50,56,22,50,51,29,44,53,47,24,50,56,52,55,56,43,53,62,49,36,56,74,76,48,100,53,78,48,74,66,59,50,52,50,49,51,53,50,27,50,51,31,48,59,49,30,75,58,49,75,49,93,60,40,65,60,50,52,56,52,54,28,54,54,36,32,56,33,33,82,79,39,58,71,51,11,50,51,20,49,54,50,42,54,51,50,52,49,52,52,49,51,53,52,50,51,53,53,39,56,77,67,63,68,44,77,90,64,56,74,82,90,124

InterPro domains:
  IPR025327 Protein of unknown function DUF4233 [PF14017] (13-116)

Mean predicted aligned error: 7.28 Å

Organism: Mycolicibacterium iranicum (NCBI:txid912594)

Radius of gyration: 18.72 Å; Cα contacts (8 Å, |Δi|>4): 90; chains: 1;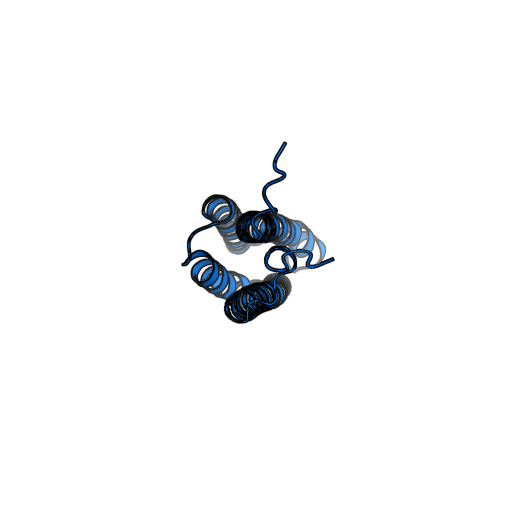 bounding box: 40×25×61 Å

Secondary structure (DSSP, 8-state):
---PPP-HHHHHHHHHHHHHHHHHHHHHHHHHHHHHHSS---HHHHHHHHHHHHHHHHHHHHBTBTTHHHHHHHHHHHHHHGGGT-HHHHHHHHHHHHHHHHHHHHHHHHHHHHHTT--GGG-----

Sequence (127 aa):
MTTQAPDPWKSFRGVMAGTLILEAIVVLLALPVVGAVGPGLTGFSMAYVIGVAVLLVLMAGVQGRSWAIWANLGVQVLLVAGWFLYPGIGFIGLLFLLVWLLIAYLRAEVLRRQKRGLLPGQRTDDD